Protein AF-A0A2J7Z6M9-F1 (afdb_monomer)

pLDDT: mean 84.9, std 12.91, range [48.53, 97.12]

Organism: Streptomyces malaysiensis (NCBI:txid92644)

Secondary structure (DSSP, 8-state):
-BSSTTSHHHHHHHHHHHHTT----EEESS---TTEEE--TT-HHHHHHHHHHHHHH-S-----B----------S-S---------

Mean predicted aligned error: 8.52 Å

Nearest PDB structures (foldseek):
  8r2j-assembly2_B  TM=8.497E-01  e=1.325E-01  Streptomyces swartbergensis
  4x54-assembly1_A-2  TM=7.720E-01  e=1.866E-01  Brucella ovis ATCC 25840
  8r2j-assembly1_A  TM=8.592E-01  e=1.866E-01  Streptomyces swartbergensis
  8sbw-assembly2_B  TM=7.828E-01  e=5.581E-01  Klebsiella aerogenes KCTC 2190
  1hdr-assembly1_A-2  TM=5.802E-01  e=4.243E-01  Homo sapiens

Structure (mmCIF, N/CA/C/O backbone):
data_AF-A0A2J7Z6M9-F1
#
_entry.id   AF-A0A2J7Z6M9-F1
#
loop_
_atom_site.group_PDB
_atom_site.id
_atom_site.type_symbol
_atom_site.label_atom_id
_atom_site.label_alt_id
_atom_site.label_comp_id
_atom_site.label_asym_id
_atom_site.label_entity_id
_atom_site.label_seq_id
_atom_site.pdbx_PDB_ins_code
_atom_site.Cartn_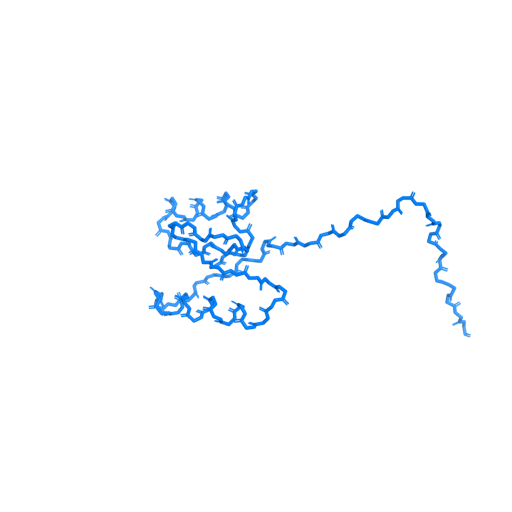x
_atom_site.Cartn_y
_atom_site.Cartn_z
_atom_site.occupancy
_atom_site.B_iso_or_equiv
_atom_site.auth_seq_id
_atom_site.auth_comp_id
_atom_site.auth_asym_id
_atom_site.auth_atom_id
_atom_site.pdbx_PDB_model_num
ATOM 1 N N . MET A 1 1 ? -3.881 -5.233 -2.028 1.00 87.12 1 MET A N 1
ATOM 2 C CA . MET A 1 1 ? -2.592 -4.497 -2.096 1.00 87.12 1 MET A CA 1
ATOM 3 C C . MET A 1 1 ? -2.828 -3.152 -2.761 1.00 87.12 1 MET A C 1
ATOM 5 O O . MET A 1 1 ? -3.600 -3.119 -3.705 1.00 87.12 1 MET A O 1
ATOM 9 N N . ILE A 1 2 ? -2.216 -2.066 -2.282 1.00 93.31 2 ILE A N 1
ATOM 10 C CA . ILE A 1 2 ? -2.382 -0.710 -2.840 1.00 93.31 2 I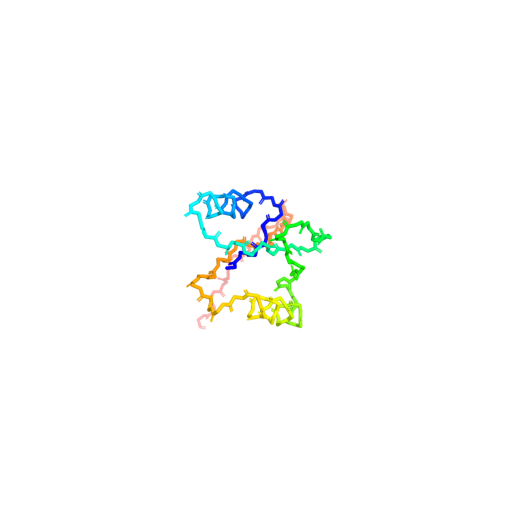LE A CA 1
ATOM 11 C C . ILE A 1 2 ? -1.005 -0.136 -3.177 1.00 93.31 2 ILE A C 1
ATOM 13 O O . ILE A 1 2 ? -0.125 -0.165 -2.322 1.00 93.31 2 ILE A O 1
ATOM 17 N N . THR A 1 3 ? -0.796 0.396 -4.381 1.00 93.88 3 THR A N 1
ATOM 18 C CA . THR A 1 3 ? 0.446 1.113 -4.738 1.00 93.88 3 THR A CA 1
ATOM 19 C C . THR A 1 3 ? 0.344 2.600 -4.386 1.00 93.88 3 THR A C 1
ATOM 21 O O . 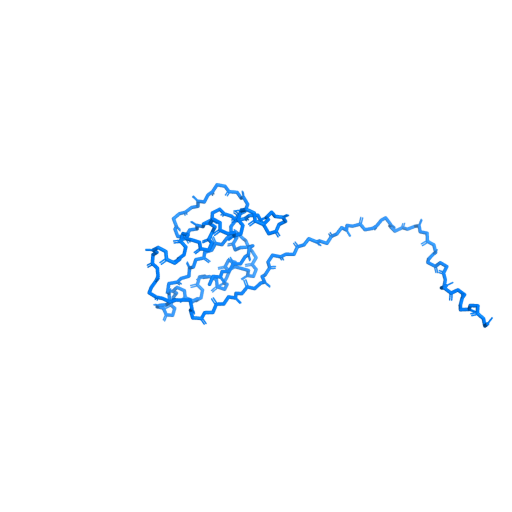THR A 1 3 ? -0.738 3.154 -4.476 1.00 93.88 3 THR A O 1
ATOM 24 N N . GLY A 1 4 ? 1.434 3.279 -4.002 1.00 90.25 4 GLY A N 1
ATOM 25 C CA . GLY A 1 4 ? 1.398 4.735 -3.752 1.00 90.25 4 GLY A CA 1
ATOM 26 C C . GLY A 1 4 ? 0.705 5.148 -2.446 1.00 90.25 4 GLY A C 1
ATOM 27 O O . GLY A 1 4 ? 0.308 6.294 -2.283 1.00 90.25 4 GLY A O 1
ATOM 28 N N . ALA A 1 5 ? 0.598 4.234 -1.483 1.00 92.19 5 ALA A N 1
ATOM 29 C CA . ALA A 1 5 ? -0.204 4.402 -0.273 1.00 92.19 5 ALA A CA 1
ATOM 30 C C . ALA A 1 5 ? 0.475 5.203 0.857 1.00 92.19 5 ALA A C 1
ATOM 32 O O . ALA A 1 5 ? -0.034 5.240 1.976 1.00 92.19 5 ALA A O 1
ATOM 33 N N . SER A 1 6 ? 1.609 5.855 0.590 1.00 89.31 6 SER A N 1
ATOM 34 C CA . SER A 1 6 ? 2.317 6.670 1.587 1.00 89.31 6 SER A CA 1
ATOM 35 C C . SER A 1 6 ? 1.579 7.969 1.942 1.00 89.31 6 SER A C 1
ATOM 37 O O . SER A 1 6 ? 1.796 8.534 3.015 1.00 89.31 6 SER A O 1
ATOM 39 N N . SER A 1 7 ? 0.716 8.468 1.051 1.00 88.50 7 SER A N 1
ATOM 40 C CA . SER A 1 7 ? -0.030 9.722 1.220 1.00 88.50 7 SER A CA 1
ATOM 41 C C . SER A 1 7 ? -1.319 9.734 0.383 1.00 88.50 7 SER A C 1
ATOM 43 O O . SER A 1 7 ? -1.643 8.752 -0.284 1.00 88.50 7 SER A O 1
ATOM 45 N N . GLY A 1 8 ? -2.076 10.837 0.444 1.00 91.25 8 GLY A N 1
ATOM 46 C CA . GLY A 1 8 ? -3.215 11.092 -0.445 1.00 91.25 8 GLY A CA 1
ATOM 47 C C . GLY A 1 8 ? -4.304 10.013 -0.413 1.00 91.25 8 GLY A C 1
ATOM 48 O O . GLY A 1 8 ? -4.618 9.455 0.642 1.00 91.25 8 GLY A O 1
ATOM 49 N N . PHE A 1 9 ? -4.885 9.735 -1.583 1.00 92.50 9 PHE A N 1
ATOM 50 C CA . PHE A 1 9 ? -5.962 8.755 -1.752 1.00 92.50 9 PHE A CA 1
ATOM 51 C C . PHE A 1 9 ? -5.532 7.330 -1.400 1.00 92.50 9 PHE A C 1
ATOM 53 O O . PHE A 1 9 ? -6.273 6.641 -0.693 1.00 92.50 9 PHE A O 1
ATOM 60 N N . GLY A 1 10 ? -4.333 6.900 -1.804 1.00 91.62 10 GLY A N 1
ATOM 61 C CA . GLY A 1 10 ? -3.806 5.583 -1.457 1.00 91.62 10 GLY A CA 1
ATOM 62 C C . GLY A 1 10 ? -3.753 5.338 0.054 1.00 91.62 10 GLY A C 1
ATOM 63 O O . GLY A 1 10 ? -4.173 4.274 0.517 1.00 91.62 10 GLY A O 1
ATOM 64 N N . ARG A 1 11 ? -3.327 6.335 0.847 1.00 93.94 11 ARG A N 1
ATOM 65 C CA . ARG A 1 11 ? -3.323 6.226 2.317 1.00 93.94 11 ARG A CA 1
ATOM 66 C C . ARG A 1 11 ? -4.731 6.151 2.902 1.00 93.94 11 ARG A C 1
ATOM 68 O O . ARG A 1 11 ? -5.005 5.262 3.704 1.00 93.94 11 ARG A O 1
ATOM 75 N N . LEU A 1 12 ? -5.631 7.038 2.477 1.00 95.88 12 LEU A N 1
ATOM 76 C CA . LEU A 1 12 ? -7.022 7.040 2.948 1.00 95.88 12 LEU A CA 1
ATOM 77 C C . LEU A 1 12 ? -7.734 5.719 2.622 1.00 95.88 12 LEU A C 1
ATOM 79 O O . LEU A 1 12 ? -8.464 5.187 3.455 1.00 95.88 12 LEU A O 1
ATOM 83 N N . THR A 1 13 ? -7.467 5.155 1.443 1.00 94.38 13 THR A N 1
ATOM 84 C CA . THR A 1 13 ? -7.996 3.854 1.015 1.00 94.38 13 THR A CA 1
ATOM 85 C C . THR A 1 13 ? -7.462 2.724 1.892 1.00 94.38 13 THR A C 1
ATOM 87 O O . THR A 1 13 ? -8.232 1.883 2.358 1.00 94.38 13 THR A O 1
ATOM 90 N N . ALA A 1 14 ? -6.154 2.711 2.171 1.00 93.62 14 ALA A N 1
ATOM 91 C CA . ALA A 1 14 ? -5.548 1.707 3.041 1.00 93.62 14 ALA A CA 1
ATOM 92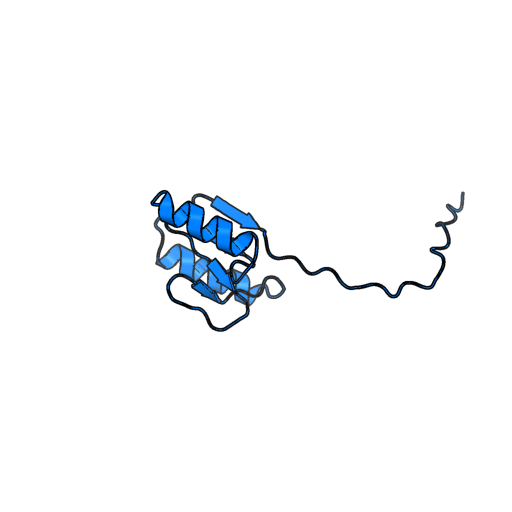 C C . ALA A 1 14 ? -6.119 1.773 4.467 1.00 93.62 14 ALA A C 1
ATOM 94 O O . ALA A 1 14 ? -6.434 0.737 5.054 1.00 93.62 14 ALA A O 1
ATOM 95 N N . ASP A 1 15 ? -6.298 2.978 5.005 1.00 94.31 15 ASP A N 1
ATOM 96 C CA . ASP A 1 15 ? -6.867 3.185 6.336 1.00 94.31 15 ASP A CA 1
ATOM 97 C C . ASP A 1 15 ? -8.345 2.779 6.399 1.00 94.31 15 ASP A C 1
ATOM 99 O O . ASP A 1 15 ? -8.762 2.141 7.368 1.00 94.31 15 ASP A O 1
ATOM 103 N N . ALA A 1 16 ? -9.133 3.078 5.362 1.00 95.62 16 ALA A N 1
ATOM 104 C CA . ALA A 1 16 ? -10.531 2.661 5.271 1.00 95.62 16 ALA A CA 1
ATOM 105 C C . ALA A 1 16 ? -10.673 1.130 5.238 1.00 95.62 16 ALA A C 1
ATOM 107 O O . ALA A 1 16 ? -11.455 0.571 6.007 1.00 95.62 16 ALA A O 1
ATOM 108 N N . LEU A 1 17 ? -9.871 0.441 4.420 1.00 93.62 17 LEU A N 1
ATOM 109 C CA . LEU A 1 17 ? -9.882 -1.024 4.351 1.00 93.62 17 LEU A CA 1
ATOM 110 C C . LEU A 1 17 ? -9.481 -1.665 5.684 1.00 93.62 17 LEU A C 1
ATOM 112 O O . LEU A 1 17 ? -10.128 -2.614 6.122 1.00 93.62 17 LEU A O 1
ATOM 116 N N . ARG A 1 18 ? -8.462 -1.125 6.367 1.00 93.62 18 ARG A N 1
ATOM 117 C CA . ARG A 1 18 ? -8.060 -1.614 7.698 1.00 93.62 18 ARG A CA 1
ATOM 118 C C . ARG A 1 18 ? -9.162 -1.430 8.731 1.00 93.62 18 ARG A C 1
ATOM 120 O O . ARG A 1 18 ? -9.435 -2.352 9.493 1.00 93.62 18 ARG A O 1
ATOM 127 N N . ARG A 1 19 ? -9.825 -0.270 8.739 1.00 95.62 19 ARG A N 1
ATOM 128 C CA . ARG A 1 19 ? -10.973 -0.005 9.626 1.00 95.62 19 ARG A CA 1
ATOM 129 C C . ARG A 1 19 ? -12.152 -0.939 9.349 1.00 95.62 19 ARG A C 1
ATOM 131 O O . ARG A 1 19 ? -12.855 -1.293 10.286 1.00 95.62 19 ARG A O 1
ATOM 138 N N . ALA A 1 20 ? -12.334 -1.369 8.103 1.00 96.00 20 ALA A N 1
ATOM 139 C CA . ALA A 1 20 ? -13.325 -2.373 7.719 1.00 96.00 20 ALA A CA 1
ATOM 140 C C . ALA A 1 20 ? -12.915 -3.823 8.069 1.00 96.00 20 ALA A C 1
ATOM 142 O O . ALA A 1 20 ? -13.672 -4.752 7.805 1.00 96.00 20 ALA A O 1
ATOM 143 N N . GLY A 1 21 ? -11.739 -4.034 8.673 1.00 93.44 21 GLY A N 1
ATOM 144 C CA . GLY A 1 21 ? -11.250 -5.353 9.088 1.00 93.44 21 GLY A CA 1
ATOM 145 C C . GLY A 1 21 ? -10.449 -6.101 8.020 1.00 93.44 21 GLY A C 1
ATOM 146 O O . GLY A 1 21 ? -10.075 -7.253 8.235 1.00 93.44 21 GLY A O 1
ATOM 147 N N . HIS A 1 22 ? -10.148 -5.471 6.882 1.00 92.38 22 HIS A N 1
ATOM 148 C CA . HIS A 1 22 ? -9.297 -6.068 5.857 1.00 92.38 22 HIS A CA 1
ATOM 149 C C . HIS A 1 22 ? -7.810 -5.866 6.168 1.00 92.38 22 HIS A C 1
ATOM 151 O O . HIS A 1 22 ? -7.376 -4.817 6.647 1.00 92.38 22 HIS A O 1
ATOM 157 N N . THR A 1 23 ? -6.983 -6.841 5.798 1.00 90.31 23 THR A N 1
ATOM 158 C CA . THR A 1 23 ? -5.527 -6.669 5.785 1.00 90.31 23 THR A CA 1
ATOM 159 C C . THR A 1 23 ? -5.116 -5.871 4.547 1.00 90.31 23 THR A C 1
ATOM 161 O O . THR A 1 23 ? -5.076 -6.395 3.434 1.00 90.31 23 THR A O 1
ATOM 164 N N . ALA A 1 24 ? -4.797 -4.588 4.727 1.00 90.75 24 ALA A N 1
ATOM 165 C CA . ALA A 1 24 ? -4.282 -3.746 3.651 1.00 90.75 24 ALA A CA 1
ATOM 166 C C . ALA A 1 24 ? -2.745 -3.714 3.648 1.00 90.75 24 ALA A C 1
ATOM 168 O O . ALA A 1 24 ? -2.119 -3.267 4.613 1.00 90.75 24 ALA A O 1
ATOM 169 N N . TYR A 1 25 ? -2.153 -4.125 2.526 1.00 90.12 25 TYR A N 1
ATOM 170 C CA . TYR A 1 25 ? -0.729 -3.962 2.228 1.00 90.12 25 TYR A CA 1
ATOM 171 C C . TYR A 1 25 ? -0.508 -2.677 1.428 1.00 90.12 25 TYR A C 1
ATOM 173 O O . TYR A 1 25 ? -0.969 -2.576 0.285 1.00 90.12 25 TYR A O 1
ATOM 181 N N . ALA A 1 26 ? 0.165 -1.706 2.045 1.00 92.25 26 ALA A N 1
ATOM 182 C CA . ALA A 1 26 ? 0.382 -0.364 1.508 1.00 92.25 26 ALA A CA 1
ATOM 183 C C . ALA A 1 26 ? 1.785 -0.236 0.891 1.00 92.25 26 ALA A C 1
ATOM 185 O O . ALA A 1 26 ? 2.784 -0.291 1.599 1.00 92.25 26 ALA A O 1
ATOM 186 N N . GLY A 1 27 ? 1.864 -0.089 -0.430 1.00 93.00 27 GLY A N 1
ATOM 187 C CA . GLY A 1 27 ? 3.108 0.044 -1.183 1.00 93.00 27 GLY A CA 1
ATOM 188 C C . GLY A 1 27 ? 3.661 1.470 -1.157 1.00 93.00 27 GLY A C 1
ATOM 189 O O . GLY A 1 27 ? 2.935 2.415 -1.477 1.00 93.00 27 GLY A O 1
ATOM 190 N N . THR A 1 28 ? 4.947 1.623 -0.842 1.00 92.62 28 THR A N 1
ATOM 191 C CA . THR A 1 28 ? 5.662 2.909 -0.772 1.00 92.62 28 THR A CA 1
ATOM 192 C C . THR A 1 28 ? 7.057 2.822 -1.402 1.00 92.62 28 THR A C 1
ATOM 194 O O . THR A 1 28 ? 7.716 1.789 -1.319 1.00 92.62 28 THR A O 1
ATOM 197 N N . ARG A 1 29 ? 7.553 3.919 -1.995 1.00 91.94 29 ARG A N 1
ATOM 198 C CA . ARG A 1 29 ? 8.967 4.017 -2.423 1.00 91.94 29 ARG A CA 1
ATOM 199 C C . ARG A 1 29 ? 9.901 4.309 -1.239 1.00 91.94 29 ARG A C 1
ATOM 201 O O . ARG A 1 29 ? 11.057 3.882 -1.228 1.00 91.94 29 ARG A O 1
ATOM 208 N N . GLY A 1 30 ? 9.392 5.029 -0.238 1.00 87.75 30 GLY A N 1
ATOM 209 C CA . GLY A 1 30 ? 10.102 5.404 0.988 1.00 87.75 30 GLY A CA 1
ATOM 210 C C . GLY A 1 30 ? 10.242 4.250 1.979 1.00 87.75 30 GLY A C 1
ATOM 211 O O . GLY A 1 30 ? 9.832 3.127 1.685 1.00 87.75 30 GLY A O 1
ATOM 212 N N . GLU A 1 31 ? 10.922 4.507 3.103 1.00 89.25 31 GLU A N 1
ATOM 213 C CA . GLU A 1 31 ? 11.164 3.475 4.120 1.00 89.25 31 GLU A CA 1
ATOM 214 C C . GLU A 1 31 ? 9.820 2.983 4.669 1.00 89.25 31 G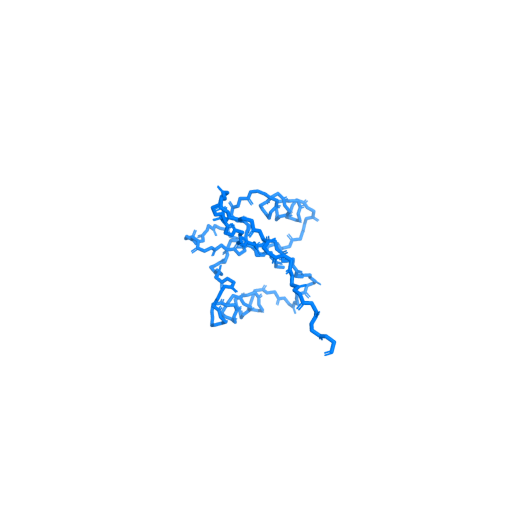LU A C 1
ATOM 216 O O . GLU A 1 31 ? 9.024 3.830 5.080 1.00 89.25 31 GLU A O 1
ATOM 221 N N . PRO A 1 32 ? 9.520 1.670 4.636 1.00 89.06 32 PRO A N 1
ATOM 222 C CA . PRO A 1 32 ? 8.200 1.187 5.009 1.00 89.06 32 PRO A CA 1
ATOM 223 C C . PRO A 1 32 ? 7.952 1.337 6.506 1.00 89.06 32 PRO A C 1
ATOM 225 O O . PRO A 1 32 ? 8.742 0.881 7.333 1.00 89.06 32 PRO A O 1
ATOM 228 N N . GLY A 1 33 ? 6.804 1.911 6.853 1.00 84.44 33 GLY A N 1
ATOM 229 C CA . GLY A 1 33 ? 6.262 1.846 8.204 1.00 84.44 33 GLY A CA 1
ATOM 230 C C . GLY A 1 33 ? 5.568 0.510 8.527 1.00 84.44 33 GLY A C 1
ATOM 231 O O . GLY A 1 33 ? 5.479 -0.395 7.690 1.00 84.44 33 GLY A O 1
ATOM 232 N N . PRO A 1 34 ? 5.021 0.363 9.746 1.00 80.94 34 PRO A N 1
ATOM 233 C CA . PRO A 1 34 ? 4.228 -0.806 10.117 1.00 80.94 34 PRO A CA 1
ATOM 234 C C . PRO A 1 34 ? 3.044 -1.023 9.162 1.00 80.94 34 PRO A C 1
ATOM 236 O O . PRO A 1 34 ? 2.213 -0.139 8.968 1.00 80.94 34 PRO A O 1
ATOM 239 N N . GLY A 1 35 ? 2.954 -2.215 8.566 1.00 80.56 35 GLY A N 1
ATOM 240 C CA . GLY A 1 35 ? 1.902 -2.545 7.594 1.00 80.56 35 GLY A CA 1
ATOM 241 C C . GLY A 1 35 ? 2.121 -1.972 6.186 1.00 80.56 35 GLY A C 1
ATOM 242 O O . GLY A 1 35 ? 1.243 -2.113 5.327 1.00 80.56 35 GLY A O 1
ATOM 243 N N . GLU A 1 36 ? 3.276 -1.356 5.934 1.00 90.75 36 GLU A N 1
ATOM 244 C CA . GLU A 1 36 ? 3.715 -0.925 4.610 1.00 90.75 36 GLU A CA 1
ATOM 245 C C . GLU A 1 36 ? 4.728 -1.907 4.005 1.00 90.75 36 GLU A C 1
ATOM 247 O O . GLU A 1 36 ? 5.392 -2.687 4.694 1.00 90.75 36 GLU A O 1
ATOM 252 N N . ILE A 1 37 ? 4.835 -1.880 2.680 1.00 93.75 37 ILE A N 1
ATOM 253 C CA . ILE A 1 37 ? 5.769 -2.679 1.891 1.00 93.75 37 ILE A CA 1
ATOM 254 C C . I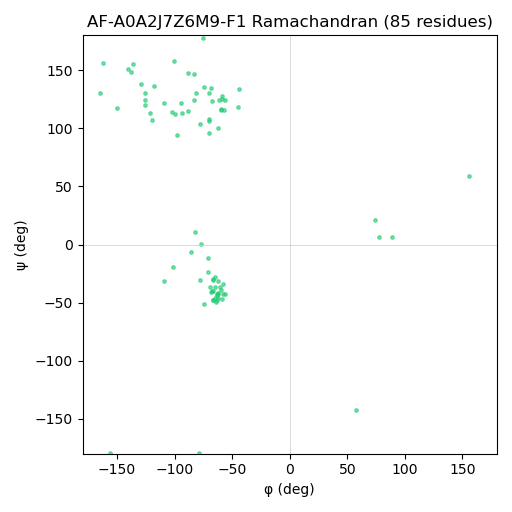LE A 1 37 ? 6.519 -1.743 0.949 1.00 93.75 37 ILE A C 1
ATOM 256 O O . ILE A 1 37 ? 5.924 -0.864 0.322 1.00 93.75 37 ILE A O 1
ATOM 260 N N . ARG A 1 38 ? 7.829 -1.959 0.808 1.00 94.94 38 ARG A N 1
ATOM 261 C CA . ARG A 1 38 ? 8.613 -1.263 -0.208 1.00 94.94 38 ARG A CA 1
ATOM 262 C C . ARG A 1 38 ? 8.185 -1.719 -1.602 1.00 94.94 38 ARG A C 1
ATOM 264 O O . ARG A 1 38 ? 8.235 -2.905 -1.908 1.00 94.94 38 ARG A O 1
ATOM 271 N N . LEU A 1 39 ? 7.790 -0.763 -2.431 1.00 95.25 39 LEU A N 1
ATOM 272 C CA . LEU A 1 39 ? 7.352 -0.967 -3.800 1.00 95.25 39 LEU A CA 1
ATOM 273 C C . LEU A 1 39 ? 7.671 0.262 -4.654 1.00 95.25 39 LEU A C 1
ATOM 275 O O . LEU A 1 39 ? 7.093 1.335 -4.463 1.00 95.25 39 LEU A O 1
ATOM 279 N N . ASP A 1 40 ? 8.523 0.064 -5.651 1.00 94.50 40 ASP A N 1
ATOM 280 C CA . ASP A 1 40 ? 8.656 0.963 -6.786 1.00 94.50 40 ASP A CA 1
ATOM 281 C C . ASP A 1 40 ? 7.944 0.381 -8.011 1.00 94.50 40 ASP A C 1
ATOM 283 O O . ASP A 1 40 ? 8.348 -0.637 -8.566 1.00 94.50 40 ASP A O 1
ATOM 287 N N . VAL A 1 41 ? 6.878 1.052 -8.449 1.00 92.50 41 VAL A N 1
ATOM 288 C CA . VAL A 1 41 ? 6.062 0.625 -9.596 1.00 92.50 41 VAL A CA 1
ATOM 289 C C . VAL A 1 41 ? 6.775 0.780 -10.941 1.00 92.50 41 VAL A C 1
ATOM 291 O O . VAL A 1 41 ? 6.284 0.265 -11.939 1.00 92.50 41 VAL A O 1
ATOM 294 N N . GLN A 1 42 ? 7.913 1.482 -10.983 1.00 93.62 42 GLN A N 1
ATOM 295 C CA . GLN A 1 42 ? 8.756 1.585 -12.178 1.00 93.62 42 GLN A CA 1
ATOM 296 C C . GLN A 1 42 ? 9.755 0.423 -12.303 1.00 93.62 42 GLN A C 1
ATOM 298 O O . GLN A 1 42 ? 10.430 0.306 -13.323 1.00 93.62 42 GLN A O 1
ATOM 303 N N . SER A 1 43 ? 9.846 -0.446 -11.291 1.00 94.50 43 SER A N 1
ATOM 304 C CA . SER A 1 43 ? 10.804 -1.548 -11.225 1.00 94.50 43 SER A CA 1
ATOM 305 C C . SER A 1 43 ? 10.086 -2.888 -11.088 1.00 94.50 43 SER A C 1
ATOM 307 O O . SER A 1 43 ? 9.490 -3.183 -10.051 1.00 94.50 43 SER A O 1
ATOM 309 N N . GLN A 1 44 ? 10.188 -3.735 -12.115 1.00 94.19 44 GLN A N 1
ATOM 310 C CA . GLN A 1 44 ? 9.596 -5.075 -12.084 1.00 94.19 44 GLN A CA 1
ATOM 311 C C . GLN A 1 44 ? 10.136 -5.929 -10.920 1.00 94.19 44 GLN A C 1
ATOM 313 O O . GLN A 1 44 ? 9.316 -6.434 -10.156 1.00 94.19 44 GLN A O 1
ATOM 318 N N . PRO A 1 45 ? 11.463 -6.006 -10.667 1.00 97.12 45 PRO A N 1
ATOM 319 C CA . PRO A 1 45 ? 11.975 -6.742 -9.509 1.00 97.12 45 PRO A CA 1
ATOM 320 C C . PRO A 1 45 ? 11.416 -6.243 -8.169 1.00 97.12 45 PRO A C 1
ATOM 322 O O . PRO A 1 45 ? 11.197 -7.032 -7.252 1.00 97.12 45 PRO A O 1
ATOM 325 N N . SER A 1 46 ? 11.154 -4.935 -8.040 1.00 94.31 46 SER A N 1
ATOM 326 C CA . SER A 1 46 ? 10.517 -4.398 -6.835 1.00 94.31 46 SER A CA 1
ATOM 327 C C . SER A 1 46 ? 9.053 -4.822 -6.713 1.00 94.31 46 SER A C 1
ATOM 329 O O . SER A 1 46 ? 8.588 -5.034 -5.592 1.00 94.31 46 SER A O 1
ATOM 331 N N . ALA A 1 47 ? 8.322 -4.906 -7.824 1.00 93.50 47 ALA A N 1
ATOM 332 C CA . ALA A 1 47 ? 6.933 -5.351 -7.844 1.00 93.50 47 ALA A CA 1
ATOM 333 C C . ALA A 1 47 ? 6.805 -6.842 -7.511 1.00 93.50 47 ALA A C 1
ATOM 335 O O . ALA A 1 47 ? 5.935 -7.220 -6.721 1.00 93.50 47 ALA A O 1
ATOM 336 N N . ASP A 1 48 ? 7.707 -7.663 -8.044 1.00 95.00 48 ASP A N 1
ATOM 337 C CA . ASP A 1 48 ? 7.754 -9.098 -7.773 1.00 95.00 48 ASP A CA 1
ATOM 338 C C . ASP A 1 48 ? 8.055 -9.348 -6.288 1.00 95.00 48 ASP A C 1
ATOM 340 O O . ASP A 1 48 ? 7.274 -9.999 -5.599 1.00 95.00 48 ASP A O 1
ATOM 344 N N . ALA A 1 49 ? 9.087 -8.698 -5.736 1.00 94.06 49 ALA A N 1
ATOM 345 C CA . ALA A 1 49 ? 9.429 -8.820 -4.316 1.00 94.06 49 ALA A CA 1
ATOM 346 C C . ALA A 1 49 ? 8.298 -8.358 -3.376 1.00 94.06 49 ALA A C 1
ATOM 348 O O . ALA A 1 49 ? 8.076 -8.942 -2.310 1.00 94.06 49 ALA A O 1
ATOM 349 N N . ALA A 1 50 ? 7.561 -7.306 -3.751 1.00 92.31 50 ALA A N 1
ATOM 350 C CA . ALA A 1 50 ? 6.394 -6.866 -2.992 1.00 92.31 50 ALA A CA 1
ATOM 351 C C . ALA A 1 50 ? 5.261 -7.901 -3.049 1.00 92.31 50 ALA A C 1
ATOM 353 O O . ALA A 1 50 ? 4.615 -8.154 -2.032 1.00 92.31 50 ALA A O 1
ATOM 354 N N . THR A 1 51 ? 5.045 -8.514 -4.214 1.00 92.06 51 THR A N 1
ATOM 355 C CA . THR A 1 51 ? 4.048 -9.572 -4.413 1.00 92.06 51 THR A CA 1
ATOM 356 C C . THR A 1 51 ? 4.386 -10.798 -3.572 1.00 92.06 51 THR A C 1
ATOM 358 O O . THR A 1 51 ? 3.532 -11.261 -2.817 1.00 92.06 51 THR A O 1
ATOM 361 N N . ASP A 1 52 ? 5.639 -11.251 -3.599 1.00 92.94 52 ASP A N 1
ATOM 362 C CA . ASP A 1 52 ? 6.116 -12.370 -2.782 1.00 92.94 52 ASP A CA 1
ATOM 363 C C . ASP A 1 52 ? 5.905 -12.105 -1.290 1.00 92.94 52 ASP A C 1
ATOM 365 O O . ASP A 1 52 ? 5.421 -12.966 -0.554 1.00 92.94 52 ASP A O 1
ATOM 369 N N . ARG A 1 53 ? 6.187 -10.880 -0.830 1.00 89.88 53 ARG A N 1
ATOM 370 C CA . ARG A 1 53 ? 5.969 -10.494 0.569 1.00 89.88 53 ARG A CA 1
ATOM 371 C C . ARG A 1 53 ? 4.489 -10.496 0.958 1.00 89.88 53 ARG A C 1
ATOM 373 O O . ARG A 1 53 ? 4.166 -10.863 2.088 1.00 89.88 53 ARG A O 1
ATOM 380 N N . VAL A 1 54 ? 3.595 -10.097 0.053 1.00 89.25 54 VAL A N 1
ATOM 381 C CA . VAL A 1 54 ? 2.144 -10.187 0.275 1.00 89.25 54 VAL A CA 1
ATOM 382 C C . VAL A 1 54 ? 1.707 -11.648 0.334 1.00 89.25 54 VAL A C 1
ATOM 384 O O . VAL A 1 54 ? 1.012 -12.020 1.273 1.00 89.25 54 VAL A O 1
ATOM 387 N N . LEU A 1 55 ? 2.140 -12.485 -0.610 1.00 89.44 55 LEU A N 1
ATOM 388 C CA . LEU A 1 55 ? 1.776 -13.905 -0.664 1.00 89.44 55 LEU A CA 1
ATOM 389 C C . LEU A 1 55 ? 2.341 -14.713 0.512 1.00 89.44 55 LEU A C 1
ATOM 391 O O . LEU A 1 55 ? 1.700 -15.651 0.971 1.00 89.44 55 LEU A O 1
ATOM 395 N N . ALA A 1 56 ? 3.496 -14.325 1.056 1.00 87.19 56 ALA A N 1
ATOM 396 C CA . ALA A 1 56 ? 4.045 -14.938 2.263 1.00 87.19 56 ALA A CA 1
ATOM 397 C C . ALA A 1 56 ? 3.193 -14.659 3.518 1.00 87.19 56 ALA A C 1
ATOM 399 O O . ALA A 1 56 ? 3.182 -15.464 4.447 1.00 87.19 56 ALA A O 1
ATOM 400 N N . GLY A 1 57 ? 2.501 -13.514 3.568 1.00 80.44 57 GLY A N 1
ATOM 401 C CA . GLY A 1 57 ? 1.676 -13.107 4.711 1.00 80.44 57 GLY A CA 1
ATOM 402 C C . GLY A 1 57 ? 0.172 -13.331 4.533 1.00 80.44 57 GLY A C 1
ATOM 403 O O . GLY A 1 57 ? -0.559 -13.356 5.523 1.00 80.44 57 GLY A O 1
ATOM 404 N N . ALA A 1 58 ? -0.300 -13.484 3.297 1.00 81.69 58 ALA A N 1
ATOM 405 C CA . ALA A 1 58 ? -1.711 -13.584 2.957 1.00 81.69 58 ALA A CA 1
ATOM 406 C C . ALA A 1 58 ? -2.031 -14.939 2.324 1.00 81.69 58 ALA A C 1
ATOM 408 O O . ALA A 1 58 ? -1.359 -15.394 1.408 1.00 81.69 58 ALA A O 1
ATOM 409 N N . ARG A 1 59 ? -3.141 -15.549 2.749 1.00 79.06 59 ARG A N 1
ATOM 410 C CA . ARG A 1 59 ? -3.641 -16.799 2.153 1.00 79.06 59 ARG A CA 1
ATOM 411 C C . ARG A 1 59 ? -4.069 -16.631 0.686 1.00 79.06 59 ARG A C 1
ATOM 413 O O . ARG A 1 59 ? -4.053 -17.600 -0.063 1.00 79.06 59 ARG A O 1
ATOM 420 N N . ALA A 1 60 ? -4.495 -15.427 0.306 1.00 77.06 60 ALA A N 1
ATOM 421 C CA . ALA A 1 60 ? -4.851 -15.037 -1.056 1.00 77.06 60 ALA A CA 1
ATOM 422 C C . ALA A 1 60 ? -4.872 -13.503 -1.176 1.00 77.06 60 ALA A C 1
ATOM 424 O O . ALA A 1 60 ? -5.099 -12.802 -0.185 1.00 77.06 60 ALA A O 1
ATOM 425 N N . ILE A 1 61 ? -4.690 -12.981 -2.391 1.00 79.19 61 ILE A N 1
ATOM 426 C CA . ILE A 1 61 ? -4.945 -11.569 -2.704 1.00 79.19 61 ILE A CA 1
ATOM 427 C C . ILE A 1 61 ? -6.414 -11.440 -3.108 1.00 79.19 61 ILE A C 1
ATOM 429 O O . ILE A 1 61 ? -6.819 -12.006 -4.118 1.00 79.19 61 ILE A O 1
ATOM 433 N N . GLY A 1 62 ? -7.200 -10.709 -2.312 1.00 80.81 62 GLY A N 1
ATOM 434 C CA . GLY A 1 62 ? -8.590 -10.382 -2.652 1.00 80.81 62 GLY A CA 1
ATOM 435 C C . GLY A 1 62 ? -8.675 -9.312 -3.740 1.00 80.81 62 GLY A C 1
ATOM 436 O O . GLY A 1 62 ? -9.302 -9.540 -4.762 1.00 80.81 62 GLY A O 1
ATOM 437 N N . ASP A 1 63 ? -7.963 -8.195 -3.545 1.00 86.00 63 ASP A N 1
ATOM 438 C CA . ASP A 1 63 ? -7.954 -7.052 -4.466 1.00 86.00 63 ASP A CA 1
ATOM 439 C C . ASP A 1 63 ? -6.558 -6.428 -4.622 1.00 86.00 63 ASP A C 1
ATOM 441 O O . ASP A 1 63 ? -5.743 -6.396 -3.684 1.00 86.00 63 ASP A O 1
ATOM 445 N N . ALA A 1 64 ? -6.310 -5.844 -5.798 1.00 86.94 64 ALA A N 1
ATOM 446 C CA . ALA A 1 64 ? -5.136 -5.031 -6.110 1.00 86.94 64 ALA A CA 1
ATOM 447 C C . ALA A 1 64 ? -5.557 -3.651 -6.648 1.00 86.94 64 ALA A C 1
ATOM 449 O O . ALA A 1 64 ? -6.223 -3.547 -7.674 1.00 86.94 64 ALA A O 1
ATOM 450 N N . ILE A 1 65 ? -5.143 -2.588 -5.958 1.00 88.00 65 ILE A N 1
ATOM 451 C CA . ILE A 1 65 ? -5.496 -1.195 -6.245 1.00 88.00 65 ILE A CA 1
ATOM 452 C C . ILE A 1 65 ? -4.260 -0.470 -6.785 1.00 88.00 65 ILE A C 1
ATOM 454 O O . ILE A 1 65 ? -3.220 -0.393 -6.123 1.00 88.00 65 ILE A O 1
ATOM 458 N N . ARG A 1 66 ? -4.382 0.076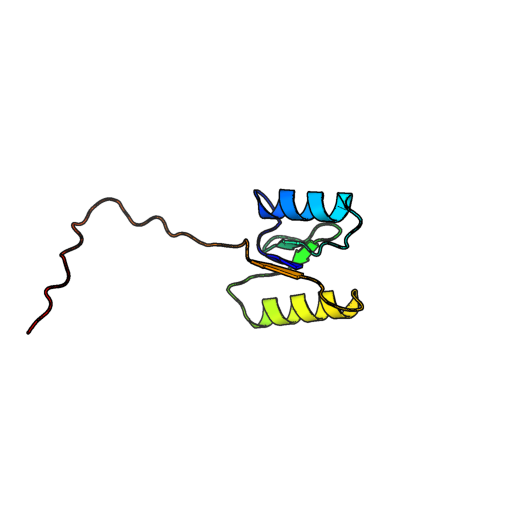 -7.999 1.00 89.12 66 ARG A N 1
ATOM 459 C CA . ARG A 1 66 ? -3.339 0.852 -8.679 1.00 89.12 66 ARG A CA 1
ATOM 460 C C . ARG A 1 66 ? -3.604 2.343 -8.486 1.00 89.12 66 ARG A C 1
ATOM 462 O O . ARG A 1 66 ? -4.366 2.925 -9.248 1.00 89.12 66 ARG A O 1
ATOM 469 N N . ASP A 1 67 ? -2.973 2.926 -7.474 1.00 90.56 67 ASP A N 1
ATOM 470 C CA . ASP A 1 67 ? -3.132 4.348 -7.130 1.00 90.56 67 ASP A CA 1
ATOM 471 C C . ASP A 1 67 ? -1.872 5.169 -7.454 1.00 90.56 67 ASP A C 1
ATOM 473 O O . ASP A 1 67 ? -1.970 6.316 -7.883 1.00 90.56 67 ASP A O 1
ATOM 477 N N . ALA A 1 68 ? -0.678 4.567 -7.373 1.00 85.31 68 ALA A N 1
ATOM 478 C CA . ALA A 1 68 ? 0.555 5.247 -7.762 1.00 85.31 68 ALA A CA 1
ATOM 479 C C . ALA A 1 68 ? 0.520 5.712 -9.227 1.00 85.31 68 ALA A C 1
ATOM 481 O O . ALA A 1 68 ? 0.395 4.903 -10.150 1.00 85.31 68 ALA A O 1
ATOM 482 N N . ALA A 1 69 ? 0.752 7.008 -9.424 1.00 83.31 69 ALA A N 1
ATOM 483 C CA . ALA A 1 69 ? 0.942 7.629 -10.726 1.00 83.31 69 ALA A CA 1
ATOM 484 C C . ALA A 1 69 ? 2.118 8.618 -10.688 1.00 83.31 69 ALA A C 1
ATOM 486 O O . ALA A 1 69 ? 2.475 9.156 -9.637 1.00 83.31 69 ALA A O 1
ATOM 487 N N . PHE A 1 70 ? 2.716 8.864 -11.851 1.00 84.50 70 PHE A N 1
ATOM 488 C CA . PHE A 1 70 ? 3.679 9.939 -12.071 1.00 84.50 70 PHE A CA 1
ATOM 489 C C . PHE A 1 70 ? 3.189 10.782 -13.245 1.00 84.50 70 PHE A C 1
ATOM 491 O O . PHE A 1 70 ? 2.954 10.250 -14.329 1.00 84.50 70 PHE A O 1
ATOM 498 N N . VAL A 1 71 ? 3.029 12.086 -13.022 1.00 83.25 71 VAL A N 1
ATOM 499 C CA . VAL A 1 71 ? 2.610 13.040 -14.053 1.00 83.25 71 VAL A CA 1
ATOM 500 C C . VAL A 1 71 ? 3.728 14.070 -14.208 1.00 83.25 71 VAL A C 1
ATOM 502 O O . VAL A 1 71 ? 3.925 14.879 -13.299 1.00 83.25 71 VAL A O 1
ATOM 505 N N . PRO A 1 72 ? 4.500 14.041 -15.309 1.00 80.75 72 PRO A N 1
ATOM 506 C CA . PRO A 1 72 ? 5.507 15.060 -15.554 1.00 80.75 72 PRO A CA 1
ATOM 507 C C . PRO A 1 72 ? 4.827 16.402 -15.843 1.00 80.7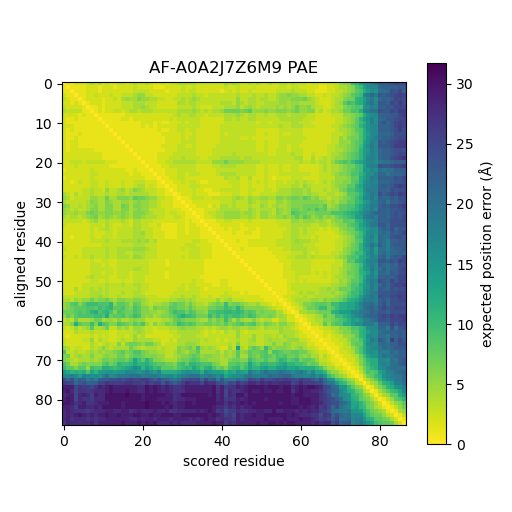5 72 PRO A C 1
ATOM 509 O O . PRO A 1 72 ? 3.891 16.483 -16.639 1.00 80.75 72 PRO A O 1
ATOM 512 N N . LEU A 1 73 ? 5.326 17.471 -15.225 1.00 82.75 73 LEU A N 1
ATOM 513 C CA . LEU A 1 73 ? 4.992 18.834 -15.627 1.00 82.75 73 LEU A CA 1
ATOM 514 C C . LEU A 1 73 ? 5.648 19.104 -16.982 1.00 82.75 73 LEU A C 1
ATOM 516 O O . LEU A 1 73 ? 6.868 19.233 -17.075 1.00 82.75 73 LEU A O 1
ATOM 520 N N . LEU A 1 74 ? 4.839 19.174 -18.037 1.00 81.69 74 LEU A N 1
ATOM 521 C CA . LEU A 1 74 ? 5.307 19.684 -19.318 1.00 81.69 74 LEU A CA 1
ATOM 522 C C . LEU A 1 74 ? 5.430 21.212 -19.221 1.00 81.69 74 LEU A C 1
ATOM 524 O O . LEU A 1 74 ? 4.520 21.855 -18.692 1.00 81.69 74 LEU A O 1
ATOM 528 N N . PRO A 1 75 ? 6.522 21.816 -19.721 1.00 75.81 75 PRO A N 1
ATOM 529 C CA . PRO A 1 75 ? 6.650 23.266 -19.742 1.00 75.81 75 PRO A CA 1
ATOM 530 C C . PRO A 1 75 ? 5.500 23.880 -20.553 1.00 75.81 75 PRO A C 1
ATOM 532 O O . PRO A 1 75 ? 5.255 23.508 -21.703 1.00 75.81 75 PRO A O 1
ATOM 535 N N . HIS A 1 76 ? 4.790 24.839 -19.958 1.00 65.31 76 HIS A N 1
ATOM 536 C CA . HIS A 1 76 ? 3.798 25.641 -20.666 1.00 65.31 76 HIS A CA 1
ATOM 537 C C . HIS A 1 76 ? 4.521 26.574 -21.644 1.00 65.31 76 HIS A C 1
ATOM 539 O O . HIS A 1 76 ? 5.007 27.631 -21.252 1.00 65.31 76 HIS A O 1
ATOM 545 N N . GLY A 1 77 ? 4.632 26.170 -22.913 1.00 62.06 77 GLY A N 1
ATOM 546 C CA . GLY A 1 77 ? 5.268 27.010 -23.929 1.00 62.06 77 GLY A CA 1
ATOM 547 C C . GLY A 1 77 ? 5.835 26.270 -25.133 1.00 62.06 77 GLY A C 1
ATOM 548 O O . GLY A 1 77 ? 7.017 26.377 -25.420 1.00 62.06 77 GLY A O 1
ATOM 549 N N . SER A 1 78 ? 5.015 25.529 -25.870 1.00 50.75 78 SER A N 1
ATOM 550 C CA . SER A 1 78 ? 5.142 25.450 -27.331 1.00 50.75 78 SER A CA 1
ATOM 551 C C . SER A 1 78 ? 3.856 24.859 -27.891 1.00 50.75 78 SER A C 1
ATOM 553 O O . SER A 1 78 ? 3.325 23.875 -27.383 1.00 50.75 78 SER A O 1
ATOM 555 N N . SER A 1 79 ? 3.314 25.535 -28.900 1.00 58.78 79 SER A N 1
ATOM 556 C CA . SER A 1 79 ? 2.165 25.091 -29.679 1.00 58.78 79 SER A CA 1
ATOM 557 C C . SER A 1 79 ? 2.329 23.614 -30.040 1.00 58.78 79 SER A C 1
ATOM 559 O O . SER A 1 79 ? 3.287 23.248 -30.728 1.00 58.78 79 SER A O 1
ATOM 561 N N . GLN A 1 80 ? 1.409 22.760 -29.580 1.00 58.47 80 GLN A N 1
ATOM 562 C CA . GLN A 1 80 ? 1.261 21.445 -30.183 1.00 58.47 80 GLN A CA 1
ATOM 563 C C . GLN A 1 80 ? 0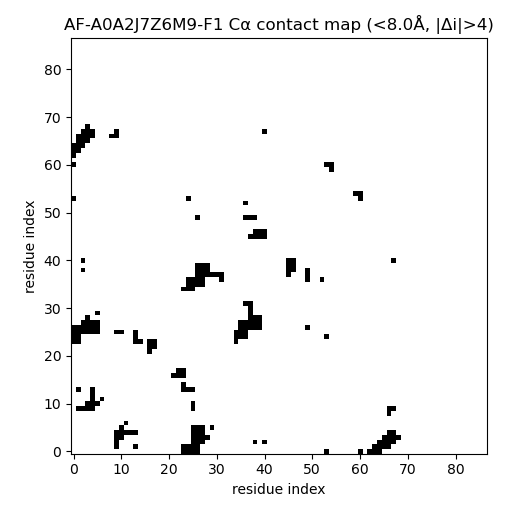.846 21.681 -31.632 1.00 58.47 80 GLN A C 1
ATOM 565 O O . GLN A 1 80 ? -0.308 21.996 -31.919 1.00 58.47 80 GLN A O 1
ATOM 570 N N . ARG A 1 81 ? 1.810 21.589 -32.555 1.00 54.00 81 ARG A N 1
ATOM 571 C CA . ARG A 1 81 ? 1.492 21.455 -33.972 1.00 54.00 81 ARG A CA 1
ATOM 572 C C . ARG A 1 81 ? 0.628 20.209 -34.095 1.00 54.00 81 ARG A C 1
ATOM 574 O O . ARG A 1 81 ? 1.077 19.110 -33.786 1.00 54.00 81 ARG A O 1
ATOM 581 N N . THR A 1 82 ? -0.612 20.417 -34.518 1.00 53.97 82 THR A N 1
ATOM 582 C CA . THR A 1 82 ? -1.543 19.368 -34.926 1.00 53.97 82 THR A CA 1
ATOM 583 C C . THR A 1 82 ? -0.810 18.361 -35.816 1.00 53.97 82 THR A C 1
ATOM 585 O O . THR A 1 82 ? -0.105 18.807 -36.733 1.00 53.97 82 THR A O 1
ATOM 588 N N . PRO A 1 83 ? -0.951 17.041 -35.601 1.00 48.53 83 PRO A N 1
ATOM 589 C CA . PRO A 1 83 ? -0.421 16.077 -36.549 1.00 48.53 83 PRO A CA 1
ATOM 590 C C . PRO A 1 83 ? -1.099 16.344 -37.893 1.00 48.53 83 PRO A C 1
ATOM 592 O O . PRO A 1 83 ? -2.322 16.266 -38.011 1.00 48.53 83 PRO A O 1
ATOM 595 N N . LYS A 1 84 ? -0.315 16.730 -38.905 1.00 55.34 84 LYS A N 1
ATOM 596 C CA . LYS A 1 84 ? -0.805 16.679 -40.277 1.00 55.34 84 LYS A CA 1
ATOM 597 C C . LYS A 1 84 ? -0.907 15.200 -40.620 1.00 55.34 84 LYS A C 1
ATOM 599 O O . LYS A 1 84 ? 0.117 14.542 -40.770 1.00 55.34 84 LYS A O 1
ATOM 604 N N . PHE A 1 85 ? -2.130 14.686 -40.679 1.00 49.91 85 PHE A N 1
ATOM 605 C CA . PHE A 1 85 ? -2.387 13.453 -41.406 1.00 49.91 85 PHE A CA 1
ATOM 606 C C . PHE A 1 85 ? -1.973 13.711 -42.856 1.00 49.91 85 PHE A C 1
ATOM 608 O O . PHE A 1 85 ? -2.479 14.635 -43.493 1.00 49.91 85 PHE A O 1
ATOM 615 N N . VAL A 1 86 ? -0.956 12.981 -43.305 1.00 54.78 86 VAL A N 1
ATOM 616 C CA . VAL A 1 86 ? -0.587 12.896 -44.716 1.00 54.78 86 VAL A CA 1
ATOM 617 C C . VAL A 1 86 ? -1.504 11.832 -45.309 1.00 54.78 86 VAL A C 1
ATOM 619 O O . VAL A 1 86 ? -1.595 10.741 -44.745 1.00 54.78 86 VAL A O 1
ATOM 622 N N . GLU A 1 87 ? -2.235 12.216 -46.353 1.00 52.12 87 GLU A N 1
ATOM 623 C CA . GLU A 1 87 ? -3.066 11.337 -47.187 1.00 52.12 87 GLU A CA 1
ATOM 624 C C . GLU A 1 87 ? -2.200 10.377 -48.012 1.00 52.12 87 GLU A C 1
ATOM 626 O O . GLU A 1 87 ? -1.124 10.819 -48.485 1.00 52.12 87 GLU A O 1
#

Solvent-accessible surface area (backbone atoms only — not comparable to full-atom values): 5394 Å² total; per-residue (Å²): 66,33,33,45,22,80,45,72,68,33,28,54,48,41,52,51,39,41,76,73,71,44,90,49,44,28,17,22,78,58,88,59,55,94,65,40,36,56,31,42,91,93,36,69,72,36,44,52,56,39,48,51,57,46,55,75,76,34,99,66,84,89,57,79,47,89,59,59,80,85,81,81,85,72,79,93,82,72,83,81,73,73,83,77,81,80,131

Sequence (87 aa):
MITGASSGFGRLTADALRRAGHTAYAGTRGEPGPGEIRLDVQSQPSADAATDRVLAGARAIGDAIRDAAFVPLLPHGSSQRTPKFVE

InterPro domains:
  IPR036291 NAD(P)-binding domain superfamily [SSF51735] (1-58)

Radius of gyration: 17.92 Å; Cα contacts (8 Å, |Δi|>4): 110; chains: 1; bounding box: 25×44×57 Å

Foldseek 3Di:
DEAPCPDDPNVVVQVVCVVVVHLDEYEDCDDDDVSYADADPVDPVRVVVSVVVCVVVDVDDPDYHYDDDDDDDDDPDDDPPDPPDDD